Protein AF-A0AAE3Y236-F1 (afdb_monomer)

Nearest PDB structures (foldseek):
  4ur7-assembly1_C  TM=9.801E-01  e=1.575E-03  Agrobacterium tumefaciens
  5j5d-assembly1_A  TM=8.840E-01  e=7.725E-02  Mycobacterium tuberculosis H37Rv
  3e96-assembly1_A  TM=8.767E-01  e=1.461E-01  Shouchella clausii KSM-K16
  1o5k-assembly1_A  TM=8.895E-01  e=3.935E-01  Thermotoga maritima MSB8
  6h4e-assembly1_A  TM=7.580E-01  e=6.458E-01  Proteus mirabilis HI4320

Sequence (52 aa):
MRNRVPGYAVSIVKAGAKIVGHDAGPVRAPLTDLKPAEMEQLKVLIDALGPQ

Secondary structure (DSSP, 8-state):
-TTSSTTHHHHHHHHHHHHTT----PPPTT--PPPHHHHHHHHHHHHHH---

InterPro domains:
  IPR013785 Aldolase-type TIM barrel [G3DSA:3.20.20.70] (1-50)

Foldseek 3Di:
DCVPDPQSVVQLVQLLCVLLPNHPDADDPPHHHDDPVVSVVSNVVDVVVDHD

Organism: Variovorax paradoxus (NCBI:txid34073)

Structure (mmCIF, N/CA/C/O backbone):
data_AF-A0AAE3Y236-F1
#
_entry.id   AF-A0AAE3Y236-F1
#
loop_
_atom_site.group_PDB
_atom_site.id
_atom_site.type_symbol
_atom_site.label_atom_id
_atom_site.label_alt_id
_atom_site.label_comp_id
_atom_site.label_asym_id
_atom_site.label_entity_id
_atom_site.label_seq_id
_atom_site.pdbx_PDB_ins_code
_atom_site.Cartn_x
_atom_site.Cartn_y
_atom_site.Cartn_z
_atom_site.occupancy
_atom_site.B_iso_or_equiv
_atom_site.auth_seq_id
_atom_site.auth_comp_id
_atom_site.auth_asym_id
_atom_site.auth_atom_id
_atom_site.pdbx_PDB_model_num
ATOM 1 N N . MET A 1 1 ? -2.770 -11.584 -2.193 1.00 76.25 1 MET A N 1
ATOM 2 C CA . MET A 1 1 ? -2.093 -10.350 -2.661 1.00 76.25 1 MET A CA 1
ATOM 3 C C . MET A 1 1 ? -0.578 -10.521 -2.717 1.00 76.25 1 MET A C 1
ATOM 5 O O . MET A 1 1 ? -0.027 -10.406 -3.799 1.00 76.25 1 MET A O 1
ATOM 9 N N . ARG A 1 2 ? 0.082 -10.920 -1.620 1.00 80.44 2 ARG A N 1
ATOM 10 C CA . ARG A 1 2 ? 1.550 -11.109 -1.549 1.00 80.44 2 ARG A CA 1
ATOM 11 C C . ARG A 1 2 ? 2.220 -12.053 -2.557 1.00 80.44 2 ARG A C 1
ATOM 13 O O . ARG A 1 2 ? 3.389 -11.852 -2.845 1.00 80.44 2 ARG A O 1
ATOM 20 N N . ASN A 1 3 ? 1.494 -13.017 -3.125 1.00 84.00 3 ASN A N 1
ATOM 21 C CA . ASN A 1 3 ? 2.043 -13.977 -4.097 1.00 84.00 3 ASN A CA 1
ATOM 22 C C . ASN A 1 3 ? 1.752 -13.605 -5.565 1.00 84.00 3 ASN A C 1
ATOM 24 O O . ASN A 1 3 ? 1.980 -14.423 -6.447 1.00 84.00 3 ASN A O 1
ATOM 28 N N . ARG A 1 4 ? 1.189 -12.419 -5.842 1.00 82.62 4 ARG A N 1
ATOM 29 C CA . ARG A 1 4 ? 0.805 -12.028 -7.213 1.00 82.62 4 ARG A CA 1
ATOM 30 C C . ARG A 1 4 ? 2.001 -11.638 -8.082 1.00 82.62 4 ARG A C 1
ATOM 32 O O . ARG A 1 4 ? 1.977 -11.895 -9.277 1.00 82.62 4 ARG A O 1
ATOM 39 N N . VAL A 1 5 ? 3.023 -11.025 -7.488 1.00 80.12 5 VAL A N 1
ATOM 40 C CA . VAL A 1 5 ? 4.233 -10.574 -8.185 1.00 80.12 5 VAL A CA 1
ATOM 41 C C . VAL A 1 5 ? 5.451 -10.926 -7.324 1.00 80.12 5 VAL A C 1
ATOM 43 O O . VAL A 1 5 ? 5.411 -10.715 -6.105 1.00 80.12 5 VAL A O 1
ATOM 46 N N . PRO A 1 6 ? 6.538 -11.457 -7.912 1.00 79.19 6 PRO A N 1
ATOM 47 C CA . PRO A 1 6 ? 7.796 -11.646 -7.200 1.00 79.19 6 PRO A CA 1
ATOM 48 C C . PRO A 1 6 ? 8.256 -10.342 -6.535 1.00 79.19 6 PRO A C 1
ATOM 50 O O . PRO A 1 6 ? 8.271 -9.286 -7.159 1.00 79.19 6 PRO A O 1
ATOM 53 N N . GLY A 1 7 ? 8.605 -10.401 -5.249 1.00 80.81 7 GLY A N 1
ATOM 54 C CA . GLY A 1 7 ? 9.047 -9.225 -4.491 1.00 80.81 7 GLY A CA 1
ATOM 55 C C . GLY A 1 7 ? 7.943 -8.436 -3.772 1.00 80.81 7 GLY A C 1
ATOM 56 O O . GLY A 1 7 ? 8.259 -7.630 -2.897 1.00 80.81 7 GLY A O 1
ATOM 57 N N . TYR A 1 8 ? 6.658 -8.728 -4.015 1.00 88.06 8 TYR A N 1
ATOM 58 C 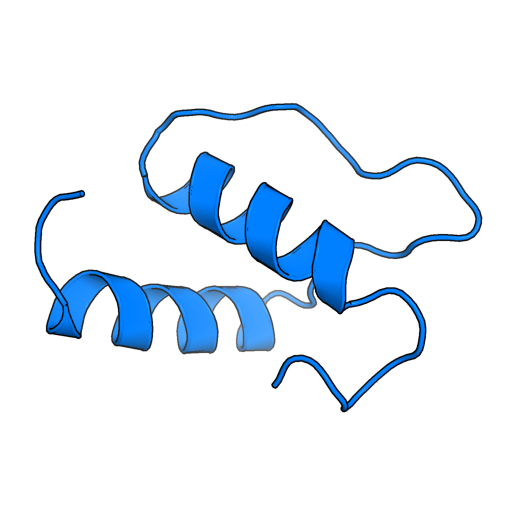CA . TYR A 1 8 ? 5.552 -8.068 -3.301 1.00 88.06 8 TYR A CA 1
ATOM 59 C C . TYR A 1 8 ? 5.532 -8.326 -1.798 1.00 88.06 8 TYR A C 1
ATOM 61 O O . TYR A 1 8 ? 4.933 -7.544 -1.069 1.00 88.06 8 TYR A O 1
ATOM 69 N N . ALA A 1 9 ? 6.203 -9.369 -1.306 1.00 85.12 9 ALA A N 1
ATOM 70 C CA . ALA A 1 9 ? 6.318 -9.599 0.130 1.00 85.12 9 ALA A CA 1
ATOM 71 C C . ALA A 1 9 ? 6.896 -8.376 0.869 1.00 85.12 9 ALA A C 1
ATOM 73 O O . ALA A 1 9 ? 6.372 -8.001 1.912 1.00 85.12 9 ALA A O 1
ATOM 74 N N . VAL A 1 10 ? 7.914 -7.716 0.303 1.00 88.81 10 VAL A N 1
ATOM 75 C CA . VAL A 1 10 ? 8.527 -6.518 0.901 1.00 88.81 10 VAL A CA 1
ATOM 76 C C . VAL A 1 10 ? 7.741 -5.258 0.535 1.00 88.81 10 VAL A C 1
ATOM 78 O O . VAL A 1 10 ? 7.491 -4.421 1.403 1.00 88.81 10 VAL A O 1
ATOM 81 N N . SER A 1 11 ? 7.285 -5.136 -0.717 1.00 91.25 11 SER A N 1
ATOM 82 C CA . SER A 1 11 ? 6.514 -3.967 -1.166 1.00 91.25 11 SER A CA 1
ATOM 83 C C . SER A 1 11 ? 5.199 -3.796 -0.403 1.00 91.25 11 SER A C 1
ATOM 85 O O . SER A 1 11 ? 4.839 -2.675 -0.062 1.00 91.25 11 SER A O 1
ATOM 87 N N . ILE A 1 12 ? 4.507 -4.8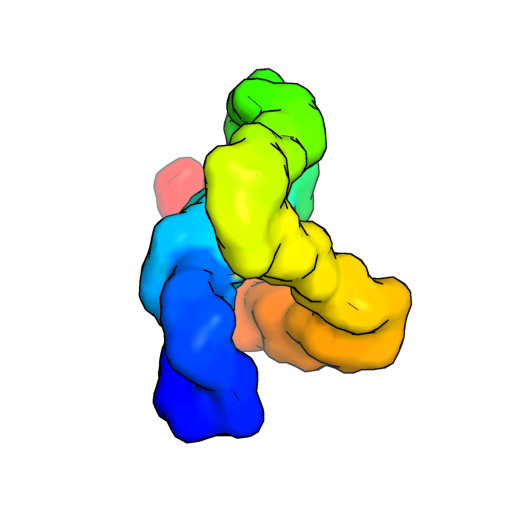92 -0.068 1.00 91.94 12 ILE A N 1
ATOM 88 C CA . ILE A 1 12 ? 3.255 -4.854 0.707 1.00 91.94 12 ILE A CA 1
ATOM 89 C C . ILE A 1 12 ? 3.500 -4.370 2.132 1.00 91.94 12 ILE A C 1
ATOM 91 O O . ILE A 1 12 ? 2.707 -3.587 2.642 1.00 91.94 12 ILE A O 1
ATOM 95 N N . VAL A 1 13 ? 4.588 -4.801 2.775 1.00 91.56 13 VAL A N 1
ATOM 96 C CA . VAL A 1 13 ? 4.921 -4.341 4.132 1.00 91.56 13 VAL A CA 1
ATOM 97 C C . VAL A 1 13 ? 5.190 -2.839 4.124 1.00 91.56 13 VAL A C 1
ATOM 99 O O . VAL A 1 13 ? 4.664 -2.113 4.962 1.00 91.56 13 VAL A O 1
ATOM 102 N N . LYS A 1 14 ? 5.943 -2.353 3.133 1.00 92.19 14 LYS A N 1
ATOM 103 C CA . LYS A 1 14 ? 6.254 -0.928 2.997 1.00 92.19 14 LYS A CA 1
ATOM 104 C C . LYS A 1 14 ? 5.018 -0.082 2.675 1.00 92.19 14 LYS A C 1
ATOM 106 O O . LYS A 1 14 ? 4.828 0.985 3.253 1.00 92.19 14 LYS A O 1
ATOM 111 N N . ALA A 1 15 ? 4.144 -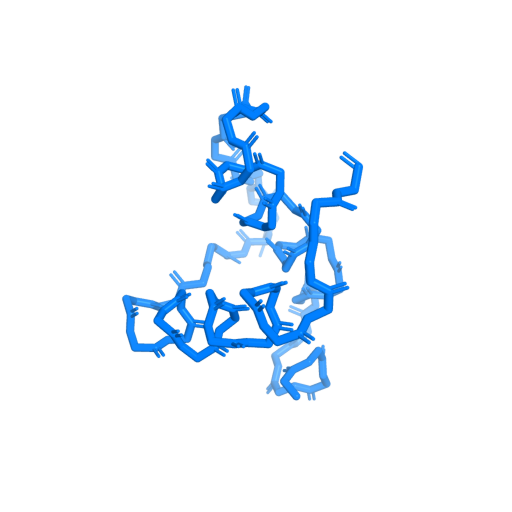0.592 1.809 1.00 93.06 15 ALA A N 1
ATOM 112 C CA . ALA A 1 15 ? 2.841 -0.002 1.528 1.00 93.06 15 ALA A CA 1
ATOM 113 C C . ALA A 1 15 ? 1.948 0.053 2.776 1.00 93.06 15 ALA A C 1
ATOM 115 O O . ALA A 1 15 ? 1.334 1.083 3.038 1.00 93.06 15 ALA A O 1
ATOM 116 N N . GLY A 1 16 ? 1.914 -1.022 3.566 1.00 92.56 16 GLY A N 1
ATOM 117 C CA . GLY A 1 16 ? 1.186 -1.072 4.831 1.00 92.56 16 GLY A CA 1
ATOM 118 C C . GLY A 1 16 ? 1.704 -0.036 5.822 1.00 92.56 16 GLY A C 1
ATOM 119 O O . GLY A 1 16 ? 0.911 0.735 6.351 1.00 92.56 16 GLY A O 1
ATOM 120 N N . ALA A 1 17 ? 3.029 0.059 5.984 1.00 92.88 17 ALA A N 1
ATOM 121 C CA . ALA A 1 17 ? 3.675 1.065 6.826 1.00 92.88 17 ALA A CA 1
ATOM 122 C C . ALA A 1 17 ? 3.266 2.491 6.419 1.00 92.88 17 ALA A C 1
ATOM 124 O O . ALA A 1 17 ? 2.866 3.287 7.264 1.00 92.88 17 ALA A O 1
ATOM 125 N N . LYS A 1 18 ? 3.244 2.783 5.113 1.00 92.56 18 LYS A N 1
ATOM 126 C CA . LYS A 1 18 ? 2.748 4.061 4.587 1.00 92.56 18 LYS A CA 1
ATOM 127 C C . LYS A 1 18 ? 1.265 4.307 4.896 1.00 92.56 18 LYS A C 1
ATOM 129 O O . LYS A 1 18 ? 0.912 5.425 5.260 1.00 92.56 18 LYS A O 1
ATOM 134 N N . ILE A 1 19 ? 0.405 3.293 4.770 1.00 91.69 19 ILE A N 1
ATOM 135 C CA . ILE A 1 19 ? -1.035 3.400 5.074 1.00 91.69 19 ILE A CA 1
ATOM 136 C C . ILE A 1 19 ? -1.266 3.738 6.554 1.00 91.69 19 ILE A C 1
ATOM 138 O O . ILE A 1 19 ? -2.133 4.556 6.851 1.00 91.69 19 ILE A O 1
ATOM 142 N N . VAL A 1 20 ? -0.468 3.173 7.465 1.00 91.94 20 VAL A N 1
ATOM 143 C CA . VAL A 1 20 ? -0.571 3.430 8.914 1.00 91.94 20 VAL A CA 1
ATOM 144 C C . VAL A 1 20 ? 0.237 4.648 9.393 1.00 91.94 20 VAL A C 1
ATOM 146 O O . VAL A 1 20 ? 0.431 4.821 10.591 1.00 91.94 20 VAL A O 1
ATOM 149 N N . GLY A 1 21 ? 0.737 5.492 8.483 1.00 91.44 21 GLY A N 1
ATOM 150 C CA . GLY A 1 21 ? 1.439 6.740 8.824 1.00 91.44 21 GLY A CA 1
ATOM 151 C C . GLY A 1 21 ? 2.940 6.612 9.118 1.00 91.44 21 GLY A C 1
ATOM 152 O O . GLY A 1 21 ? 3.577 7.598 9.476 1.00 91.44 21 GLY A O 1
ATOM 153 N N . HIS A 1 22 ? 3.528 5.435 8.914 1.00 89.31 22 HIS A N 1
ATOM 154 C CA . HIS A 1 22 ? 4.954 5.149 9.091 1.00 89.31 22 HIS A CA 1
ATOM 155 C C . HIS A 1 22 ? 5.657 5.028 7.726 1.00 89.31 22 HIS A C 1
ATOM 157 O O . HIS A 1 22 ? 6.159 3.964 7.358 1.00 89.31 22 HIS A O 1
ATOM 163 N N . ASP A 1 23 ? 5.650 6.099 6.924 1.00 88.25 23 ASP A N 1
ATOM 164 C CA . ASP A 1 23 ? 6.217 6.058 5.567 1.00 88.25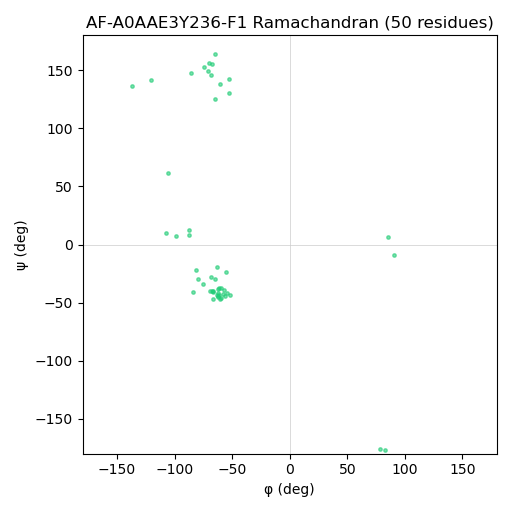 23 ASP A CA 1
ATOM 165 C C . ASP A 1 23 ? 7.740 5.815 5.593 1.00 88.25 23 ASP A C 1
ATOM 167 O O . ASP A 1 23 ? 8.502 6.544 6.225 1.00 88.25 23 ASP A O 1
ATOM 171 N N . ALA A 1 24 ? 8.185 4.784 4.873 1.00 85.00 24 ALA A N 1
ATOM 172 C CA . ALA A 1 24 ? 9.588 4.387 4.747 1.00 85.00 24 ALA A CA 1
ATOM 173 C C . ALA A 1 24 ? 10.177 4.706 3.352 1.00 85.00 24 ALA A C 1
ATOM 175 O O . ALA A 1 24 ? 11.267 4.230 3.003 1.00 85.00 24 ALA A O 1
ATOM 176 N N . GLY A 1 25 ? 9.453 5.464 2.518 1.00 87.56 25 GLY A N 1
ATOM 177 C CA . GLY A 1 25 ? 9.847 5.840 1.156 1.00 87.56 25 GLY A CA 1
ATOM 178 C C . GLY A 1 25 ? 9.639 4.726 0.114 1.00 87.56 25 GLY A C 1
ATOM 179 O O . GLY A 1 25 ? 9.148 3.647 0.445 1.00 87.56 25 GLY A O 1
ATOM 180 N N . PRO A 1 26 ? 10.038 4.929 -1.155 1.00 87.50 26 PRO A N 1
ATOM 181 C CA . PRO A 1 26 ? 9.811 3.956 -2.231 1.00 87.50 26 PRO A CA 1
ATOM 182 C C . PRO A 1 26 ? 10.667 2.694 -2.068 1.00 87.50 26 PRO A C 1
ATOM 184 O O . PRO A 1 26 ? 11.715 2.716 -1.406 1.00 87.50 26 PRO A O 1
ATOM 187 N N . VAL A 1 27 ? 10.247 1.571 -2.650 1.00 88.94 27 VAL A N 1
ATOM 188 C CA . VAL A 1 27 ? 11.115 0.384 -2.743 1.00 88.94 27 VAL A CA 1
ATOM 189 C C . VAL A 1 27 ? 12.250 0.621 -3.747 1.00 88.94 27 VAL A C 1
ATOM 191 O O . VAL A 1 27 ? 12.115 1.384 -4.700 1.00 88.94 27 VAL A O 1
ATOM 194 N N . ARG A 1 28 ? 13.409 -0.011 -3.525 1.00 89.00 28 ARG A N 1
ATOM 195 C CA . ARG A 1 28 ? 14.529 0.042 -4.478 1.00 89.00 28 ARG A CA 1
ATOM 196 C C . ARG A 1 28 ? 14.365 -1.047 -5.540 1.00 89.00 28 ARG A C 1
ATOM 198 O O . ARG A 1 28 ? 13.892 -2.140 -5.229 1.00 89.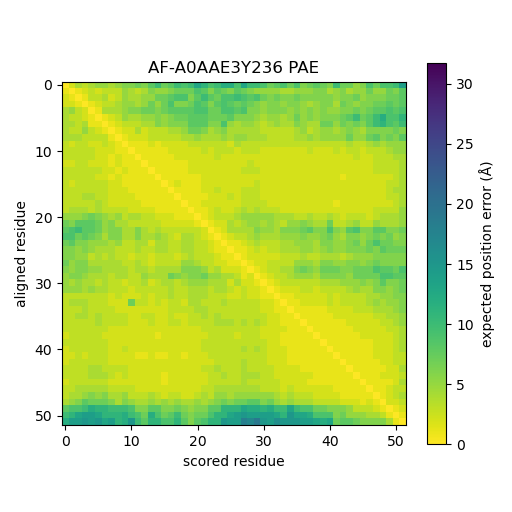00 28 ARG A O 1
ATOM 205 N N . ALA A 1 29 ? 14.820 -0.770 -6.762 1.00 85.81 29 ALA A N 1
ATOM 206 C CA . ALA A 1 29 ? 14.926 -1.782 -7.813 1.00 85.81 29 ALA A CA 1
ATOM 207 C C . ALA A 1 29 ? 15.732 -3.003 -7.307 1.00 85.81 29 ALA A C 1
ATOM 209 O O . ALA A 1 29 ? 16.688 -2.815 -6.548 1.00 85.81 29 ALA A O 1
ATOM 210 N N . PRO A 1 30 ? 15.370 -4.246 -7.681 1.00 86.81 30 PRO A N 1
ATOM 211 C CA . PRO A 1 30 ? 14.398 -4.641 -8.709 1.00 86.81 30 PRO A CA 1
ATOM 212 C C . PRO A 1 30 ? 12.943 -4.752 -8.214 1.00 86.81 30 PRO A C 1
ATOM 214 O O . PRO A 1 30 ? 12.089 -5.245 -8.947 1.00 86.81 30 PRO A O 1
ATOM 217 N N . LEU A 1 31 ? 12.645 -4.340 -6.977 1.00 86.81 31 LEU A N 1
ATOM 218 C CA . LEU A 1 31 ? 11.285 -4.387 -6.444 1.00 86.81 31 LEU A CA 1
ATOM 219 C C . LEU A 1 31 ? 10.422 -3.276 -7.049 1.00 86.81 31 LEU A C 1
ATOM 221 O O . LEU A 1 31 ? 10.917 -2.218 -7.430 1.00 86.81 31 LEU A O 1
ATOM 225 N N . THR A 1 32 ? 9.117 -3.523 -7.116 1.00 86.94 32 THR A N 1
ATOM 226 C CA . THR A 1 32 ? 8.122 -2.561 -7.604 1.00 86.94 32 THR A CA 1
ATOM 227 C C . THR A 1 32 ? 7.105 -2.280 -6.509 1.00 86.94 32 THR A C 1
ATOM 229 O O . THR A 1 32 ? 6.721 -3.194 -5.771 1.00 86.94 32 THR A O 1
ATOM 232 N N . ASP A 1 33 ? 6.679 -1.025 -6.398 1.00 88.50 33 ASP A N 1
ATOM 233 C CA . ASP A 1 33 ? 5.601 -0.620 -5.499 1.00 88.50 33 ASP A CA 1
ATOM 234 C C . ASP A 1 33 ? 4.249 -1.238 -5.906 1.00 88.50 33 ASP A C 1
ATOM 236 O O . ASP A 1 33 ? 4.069 -1.758 -7.014 1.00 88.50 33 ASP A O 1
ATOM 240 N N . LEU A 1 34 ? 3.287 -1.199 -4.983 1.00 89.56 34 LEU A N 1
ATOM 241 C CA . LEU A 1 34 ? 1.918 -1.643 -5.246 1.00 89.56 34 LEU A CA 1
ATOM 242 C C . LEU A 1 34 ? 1.227 -0.696 -6.225 1.00 89.56 34 LEU A C 1
ATOM 244 O O . LEU A 1 34 ? 1.403 0.524 -6.174 1.00 89.56 34 LEU A O 1
ATOM 248 N N . LYS A 1 35 ? 0.361 -1.253 -7.073 1.00 91.00 35 LYS A N 1
ATOM 249 C CA . LYS A 1 35 ? -0.527 -0.437 -7.906 1.00 91.00 35 LYS A CA 1
ATOM 250 C C . LYS A 1 35 ? -1.562 0.283 -7.030 1.00 91.00 35 LYS A C 1
ATOM 252 O O . LYS A 1 35 ? -1.935 -0.249 -5.984 1.00 91.00 35 LYS A O 1
ATOM 257 N N . PRO A 1 36 ? -2.122 1.424 -7.475 1.00 90.69 36 PRO A N 1
ATOM 258 C CA . PRO A 1 36 ? -3.139 2.155 -6.711 1.00 90.69 36 PRO A CA 1
ATOM 259 C C . PRO A 1 36 ? -4.322 1.284 -6.252 1.00 90.69 36 PRO A C 1
ATOM 261 O O . PRO A 1 36 ? -4.682 1.302 -5.081 1.00 90.69 36 PRO A O 1
ATOM 264 N N . ALA A 1 37 ? -4.845 0.419 -7.127 1.00 92.19 37 ALA A N 1
ATOM 265 C CA . ALA A 1 37 ? -5.930 -0.503 -6.774 1.00 92.19 37 ALA A CA 1
ATOM 266 C C . ALA A 1 37 ? -5.530 -1.547 -5.708 1.00 92.19 37 ALA A C 1
ATOM 268 O O . ALA A 1 37 ? -6.361 -2.022 -4.937 1.00 92.19 37 ALA A O 1
ATOM 269 N N . GLU A 1 38 ? -4.254 -1.933 -5.653 1.00 93.19 38 GLU A N 1
ATOM 270 C CA . GLU A 1 38 ? -3.745 -2.873 -4.649 1.00 93.19 38 GLU A CA 1
A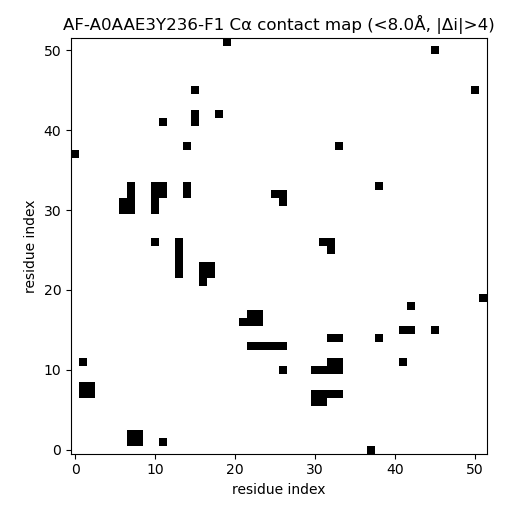TOM 271 C C . GLU A 1 38 ? -3.490 -2.178 -3.309 1.00 93.19 38 GLU A C 1
ATOM 273 O O . GLU A 1 38 ? -3.654 -2.804 -2.263 1.00 93.19 38 GLU A O 1
ATOM 278 N N . MET A 1 39 ? -3.146 -0.886 -3.331 1.00 93.44 39 MET A N 1
ATOM 279 C CA . MET A 1 39 ? -3.075 -0.048 -2.132 1.00 93.44 39 MET A CA 1
ATOM 280 C C . MET A 1 39 ? -4.446 0.075 -1.464 1.00 93.44 39 MET A C 1
ATOM 282 O O . MET A 1 39 ? -4.547 -0.088 -0.251 1.00 93.44 39 MET A O 1
ATOM 286 N N . GLU A 1 40 ? -5.507 0.306 -2.241 1.00 94.12 40 GLU A N 1
ATOM 287 C CA . GLU A 1 40 ? -6.885 0.355 -1.729 1.00 94.12 40 GLU A CA 1
ATOM 288 C C . GLU A 1 40 ? -7.313 -0.987 -1.129 1.00 94.12 40 GLU A C 1
ATOM 290 O O . GLU A 1 40 ? -7.828 -1.046 -0.015 1.00 94.12 40 GLU A O 1
ATOM 295 N N . GLN A 1 41 ? -7.021 -2.084 -1.832 1.00 93.44 41 GLN A N 1
ATOM 296 C CA . GLN A 1 41 ? -7.260 -3.440 -1.342 1.00 93.44 41 GLN A CA 1
ATOM 297 C C . GLN A 1 41 ? -6.529 -3.726 -0.022 1.00 93.44 41 GLN A C 1
ATOM 299 O O . GLN A 1 41 ? -7.105 -4.329 0.883 1.00 93.44 41 GLN A O 1
ATOM 304 N N . LEU A 1 42 ? -5.269 -3.298 0.099 1.00 93.25 42 LEU A N 1
ATOM 305 C CA . LEU A 1 42 ? -4.487 -3.450 1.323 1.00 93.25 42 LEU A CA 1
ATOM 306 C C . LEU A 1 42 ? -5.052 -2.594 2.461 1.00 93.25 42 LEU A C 1
ATOM 308 O O . LEU A 1 42 ? -5.134 -3.073 3.589 1.00 93.25 42 LEU A O 1
ATOM 312 N N . LYS A 1 43 ? -5.486 -1.365 2.165 1.00 93.88 43 LYS A N 1
ATOM 313 C CA . LYS A 1 43 ? -6.100 -0.471 3.147 1.00 93.88 43 LYS A CA 1
ATOM 314 C C . LYS A 1 43 ? -7.356 -1.085 3.762 1.00 93.88 43 LYS A C 1
ATOM 316 O O . LYS A 1 43 ? -7.456 -1.117 4.978 1.00 93.88 43 LYS A O 1
ATOM 321 N N . VAL A 1 44 ? -8.243 -1.667 2.952 1.00 94.88 44 VAL A N 1
ATOM 322 C CA . VAL A 1 44 ? -9.450 -2.354 3.453 1.00 94.88 44 VAL A CA 1
ATOM 323 C C . VAL A 1 44 ? -9.101 -3.476 4.438 1.00 94.88 44 VAL A C 1
ATOM 325 O O . VAL A 1 44 ? -9.783 -3.649 5.444 1.00 94.88 44 VAL A O 1
ATOM 328 N N . LEU A 1 45 ? -8.030 -4.234 4.176 1.00 93.56 45 LEU A N 1
ATOM 329 C CA . LEU A 1 45 ? -7.584 -5.301 5.078 1.00 93.56 45 LEU A CA 1
ATOM 330 C C . LEU A 1 45 ? -7.013 -4.755 6.393 1.00 93.56 45 LEU A C 1
ATOM 332 O O . LEU A 1 45 ? -7.262 -5.338 7.445 1.00 93.56 45 LEU A O 1
ATOM 336 N N . ILE A 1 46 ? -6.250 -3.660 6.332 1.00 93.06 46 ILE A N 1
ATOM 337 C CA . ILE A 1 46 ? -5.688 -2.994 7.515 1.00 93.06 46 ILE A CA 1
ATOM 338 C C . ILE A 1 46 ? -6.811 -2.384 8.361 1.00 93.06 46 ILE A C 1
ATOM 340 O O . ILE A 1 46 ? -6.864 -2.633 9.561 1.00 93.06 46 ILE A O 1
ATOM 344 N N . ASP A 1 47 ? -7.750 -1.674 7.733 1.00 92.88 47 ASP A N 1
ATOM 345 C CA . ASP A 1 47 ? -8.903 -1.069 8.405 1.00 92.88 47 ASP A CA 1
ATOM 346 C C . ASP A 1 47 ? -9.761 -2.136 9.112 1.00 92.88 47 ASP A C 1
ATOM 348 O O . ASP A 1 47 ? -10.226 -1.918 10.229 1.00 92.88 47 ASP A O 1
ATOM 352 N N . ALA A 1 48 ? -9.920 -3.322 8.508 1.00 93.88 48 ALA A N 1
ATOM 353 C CA . ALA A 1 48 ? -10.641 -4.446 9.112 1.00 93.88 48 ALA A CA 1
ATOM 354 C C . ALA A 1 48 ? -9.925 -5.069 10.326 1.00 93.88 48 ALA A C 1
ATOM 356 O O . ALA A 1 48 ? -10.582 -5.638 11.196 1.00 93.88 48 ALA A O 1
ATOM 357 N N . LEU A 1 49 ? -8.592 -4.989 10.382 1.00 91.00 49 LEU A N 1
ATOM 358 C CA . LEU A 1 49 ? -7.788 -5.483 11.505 1.00 91.00 49 LEU A CA 1
ATOM 359 C C . LEU A 1 49 ? -7.742 -4.497 12.680 1.00 91.00 49 LEU A C 1
ATOM 361 O O . LEU A 1 49 ? -7.490 -4.919 13.807 1.00 91.00 49 LEU A O 1
ATOM 365 N N .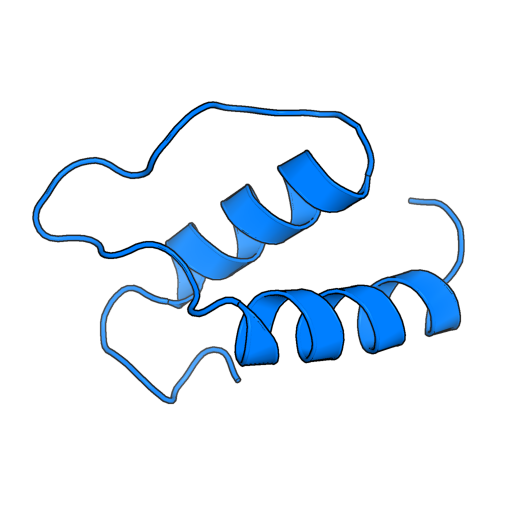 GLY A 1 50 ? -8.006 -3.214 12.432 1.00 81.44 50 GLY A N 1
ATOM 366 C CA . GLY A 1 50 ? -7.900 -2.161 13.435 1.00 81.44 50 GLY A CA 1
ATOM 367 C C . GLY A 1 50 ? -6.466 -1.640 13.617 1.00 81.44 50 GLY A C 1
ATOM 368 O O . GLY A 1 50 ? -5.558 -2.025 12.874 1.00 81.44 50 GLY A O 1
ATOM 369 N N . PRO A 1 51 ? -6.260 -0.716 14.572 1.00 77.81 51 PRO A N 1
ATOM 370 C CA . PRO A 1 51 ? -4.964 -0.086 14.804 1.00 77.81 51 PRO A CA 1
ATOM 371 C C . PRO A 1 51 ? -3.893 -1.118 15.187 1.00 77.81 51 PRO A C 1
ATOM 373 O O . PRO A 1 51 ? -4.158 -2.028 15.973 1.00 77.81 51 PRO A O 1
ATOM 376 N N . GLN A 1 52 ? -2.698 -0.953 14.614 1.00 66.44 52 GLN A N 1
ATOM 377 C CA . GLN A 1 52 ? -1.503 -1.780 14.8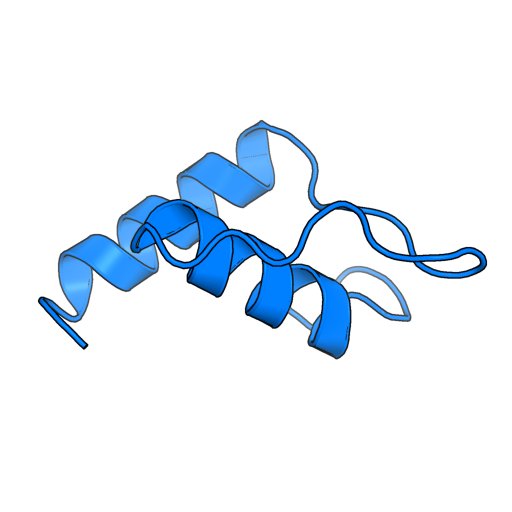29 1.00 66.44 52 GLN A CA 1
ATOM 378 C C . GLN A 1 52 ? -0.427 -0.984 15.558 1.00 66.44 52 GLN A C 1
ATOM 380 O O . GLN A 1 52 ? -0.325 0.232 15.272 1.00 66.44 52 GLN A O 1
#

Solvent-accessible surface area (backbone atoms only — not comparable to full-atom values): 3293 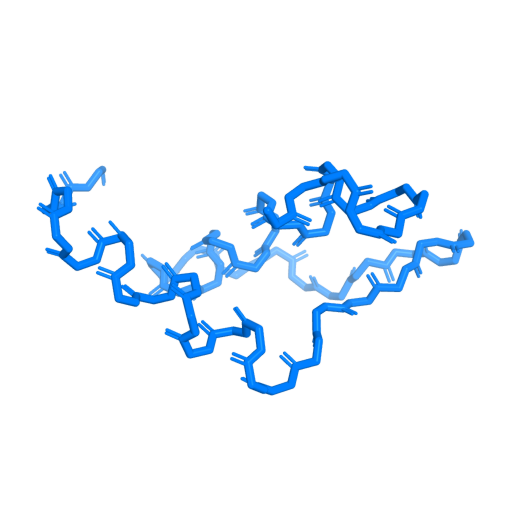Å² total; per-residue (Å²): 117,57,83,78,46,91,60,27,64,58,30,50,52,49,52,48,32,40,74,75,72,53,68,78,73,81,67,62,81,95,41,59,68,72,53,74,73,52,48,52,55,50,46,57,55,46,64,73,70,48,93,130

Radius of gyration: 10.59 Å; Cα contacts (8 Å, |Δi|>4): 43; chains: 1; bounding box: 26×21×24 Å

Mean predicted aligned error: 3.76 Å

pLDDT: mean 88.44, std 5.63, range [66.44, 94.88]